Protein AF-A0A6B2LS73-F1 (afdb_monomer)

Foldseek 3Di:
DDQDDPNDPPRGDPVVVVVVCVVVCVVVVVVVCLQFQVDKAFLVRVCVVQVVFPQQDDSDPVSVVVVCVVQHDPSQWDDDPGIIGGHPVSVVSSVVSVD

Organism: NCBI:txid1963864

Radius of gyration: 19.19 Å; Cα contacts (8 Å, |Δi|>4): 109; chains: 1; bounding box: 36×27×52 Å

pLDDT: mean 89.78, std 6.16, range [66.88, 97.12]

InterPro domains:
  IPR001609 Myosin head, motor domain-like [PF00063] (2-87)
  IPR001609 Myosin head, motor domain-like [PS51456] (1-99)
  IPR027417 P-loop containing nucleoside triphosphate hydrolase [SSF52540] (1-98)

Secondary structure (DSSP, 8-state):
--S-TT--TT---HHHHHHHHHHTTHHHHHHHHHHS--EEEEHHHHHHHHTTSTT---S-HHHHHHHHHHHS-TTSEEE-SSEEEE-HHHHHHHHHHT-

Structure (mmCIF, N/CA/C/O backbone):
data_AF-A0A6B2LS73-F1
#
_entry.id   AF-A0A6B2LS73-F1
#
loop_
_atom_site.group_PDB
_atom_site.id
_atom_site.type_symbol
_atom_site.label_atom_id
_atom_site.label_alt_id
_atom_site.label_comp_id
_atom_site.label_asym_id
_atom_site.label_entity_id
_atom_site.label_seq_id
_atom_site.pdbx_PDB_ins_code
_atom_site.Cartn_x
_atom_site.Cartn_y
_atom_site.Cartn_z
_atom_site.occupancy
_atom_site.B_iso_or_equiv
_atom_site.auth_seq_id
_atom_site.auth_comp_id
_atom_site.auth_asym_id
_atom_site.auth_atom_id
_atom_site.pdbx_PDB_model_num
ATOM 1 N N . MET A 1 1 ? 8.757 0.047 -26.791 1.00 73.88 1 MET A N 1
ATOM 2 C CA . MET A 1 1 ? 10.054 -0.519 -26.363 1.00 73.88 1 MET A CA 1
ATOM 3 C C . MET A 1 1 ? 10.493 -1.538 -27.404 1.00 73.88 1 MET A C 1
ATOM 5 O O . MET A 1 1 ? 9.669 -2.366 -27.772 1.00 73.88 1 MET A O 1
ATOM 9 N N . LYS A 1 2 ? 11.708 -1.438 -27.955 1.00 84.50 2 LYS A N 1
ATOM 10 C CA . LYS A 1 2 ? 12.142 -2.265 -29.096 1.00 84.50 2 LYS A CA 1
ATOM 11 C C . LYS A 1 2 ? 12.956 -3.473 -28.593 1.00 84.50 2 LYS A C 1
ATOM 13 O O . LYS A 1 2 ? 14.030 -3.244 -28.034 1.00 84.50 2 LYS A O 1
ATOM 18 N N . PRO A 1 3 ? 12.495 -4.727 -28.785 1.00 81.88 3 PRO A N 1
ATOM 19 C CA . PRO A 1 3 ? 13.127 -5.919 -28.204 1.00 81.88 3 PRO A CA 1
ATOM 20 C C . PRO A 1 3 ? 14.455 -6.302 -28.859 1.00 81.88 3 PRO A C 1
ATOM 22 O O . PRO A 1 3 ? 15.285 -6.939 -28.221 1.00 81.88 3 PRO A O 1
ATOM 25 N N . ASN A 1 4 ? 14.698 -5.889 -30.103 1.00 85.06 4 ASN A N 1
ATOM 26 C CA . ASN A 1 4 ? 15.957 -6.115 -30.808 1.00 85.06 4 ASN A CA 1
ATOM 27 C C . ASN A 1 4 ? 16.207 -5.021 -31.862 1.00 85.06 4 ASN A C 1
ATOM 29 O O . ASN A 1 4 ? 15.312 -4.255 -32.208 1.00 85.06 4 ASN A O 1
ATOM 33 N N . GLY A 1 5 ? 17.436 -4.926 -32.377 1.00 81.75 5 GLY A N 1
ATOM 34 C CA . GLY A 1 5 ? 17.788 -3.939 -33.411 1.00 81.75 5 GLY A CA 1
ATOM 35 C C . GLY A 1 5 ? 17.249 -4.276 -34.803 1.00 81.75 5 GLY A C 1
ATOM 36 O O . GLY A 1 5 ? 16.909 -3.361 -35.551 1.00 81.75 5 GLY A O 1
ATOM 37 N N . ASN A 1 6 ? 17.101 -5.568 -35.090 1.00 82.50 6 ASN A N 1
ATOM 38 C CA . ASN A 1 6 ? 16.943 -6.121 -36.437 1.00 82.50 6 ASN A CA 1
ATOM 39 C C . ASN A 1 6 ? 15.475 -6.297 -36.858 1.00 82.50 6 ASN A C 1
ATOM 41 O O . ASN A 1 6 ? 15.210 -6.922 -37.875 1.00 82.50 6 ASN A O 1
ATOM 45 N N . ALA A 1 7 ? 14.527 -5.797 -36.055 1.00 80.06 7 ALA A N 1
ATOM 46 C CA . ALA A 1 7 ? 13.087 -6.016 -36.230 1.00 80.06 7 ALA A CA 1
ATOM 47 C C . ALA A 1 7 ? 12.700 -7.506 -36.361 1.00 80.06 7 ALA A C 1
ATOM 49 O O . ALA A 1 7 ? 11.657 -7.841 -36.914 1.00 80.06 7 ALA A O 1
ATOM 50 N N . ALA A 1 8 ? 13.530 -8.402 -35.822 1.00 82.81 8 ALA A N 1
ATOM 51 C CA . ALA A 1 8 ? 13.303 -9.833 -35.903 1.00 82.81 8 ALA A CA 1
ATOM 52 C C . ALA A 1 8 ? 12.158 -10.234 -34.956 1.00 82.81 8 ALA A C 1
ATOM 54 O O . ALA A 1 8 ? 12.170 -9.838 -33.780 1.00 82.81 8 ALA A O 1
ATOM 55 N N . PRO A 1 9 ? 11.173 -11.018 -35.418 1.00 80.94 9 PRO A N 1
ATOM 56 C CA . PRO A 1 9 ? 10.119 -11.519 -34.550 1.00 80.94 9 PRO A CA 1
ATOM 57 C C . PRO A 1 9 ? 10.713 -12.459 -33.492 1.00 80.94 9 PRO A C 1
ATOM 59 O O . PRO A 1 9 ? 11.638 -13.217 -33.768 1.00 80.94 9 PRO A O 1
ATOM 62 N N . ARG A 1 10 ? 10.167 -12.415 -32.269 1.00 80.88 10 ARG A N 1
ATOM 63 C CA . ARG A 1 10 ? 10.528 -13.290 -31.127 1.00 80.88 10 ARG A CA 1
ATOM 64 C C . ARG A 1 10 ? 11.975 -13.186 -30.620 1.00 80.88 10 ARG A C 1
ATOM 66 O O . ARG A 1 10 ? 12.340 -13.913 -29.705 1.00 80.88 10 ARG A O 1
ATOM 73 N N . LEU A 1 11 ? 12.781 -12.265 -31.148 1.00 81.81 11 LEU A N 1
ATOM 74 C CA . LEU A 1 11 ? 14.128 -12.013 -30.645 1.00 81.81 11 LEU A CA 1
ATOM 75 C C . LEU A 1 11 ? 14.096 -10.943 -29.548 1.00 81.81 11 LEU A C 1
ATOM 77 O O . LEU A 1 11 ? 13.765 -9.784 -29.810 1.00 81.81 11 LEU A O 1
ATOM 81 N N . PHE A 1 12 ? 14.473 -11.325 -28.331 1.00 85.81 12 PHE A N 1
ATOM 82 C CA . PHE A 1 12 ? 14.591 -10.430 -27.183 1.00 85.81 12 PHE A CA 1
ATOM 83 C C . PHE A 1 12 ? 16.061 -10.253 -26.799 1.00 85.81 12 PHE A C 1
ATOM 85 O O . PHE A 1 12 ? 16.747 -11.218 -26.478 1.00 85.81 12 PHE A O 1
ATOM 92 N N . VAL A 1 13 ? 16.542 -9.011 -26.817 1.00 88.31 13 VAL A N 1
ATOM 93 C CA . VAL A 1 13 ? 17.904 -8.647 -26.418 1.00 88.31 13 VAL A CA 1
ATOM 94 C C . VAL A 1 13 ? 17.829 -7.866 -25.110 1.00 88.31 13 VAL A C 1
ATOM 96 O O . VAL A 1 13 ? 17.553 -6.662 -25.101 1.00 88.31 13 VAL A O 1
ATOM 99 N N . GLY A 1 14 ? 18.074 -8.566 -24.000 1.00 86.00 14 GLY A N 1
ATOM 100 C CA . GLY A 1 14 ? 17.905 -8.033 -22.645 1.00 86.00 14 GLY A CA 1
ATOM 101 C C . GLY A 1 14 ? 18.699 -6.754 -22.382 1.00 86.00 14 GLY A C 1
ATOM 102 O O . GLY A 1 14 ? 18.146 -5.791 -21.858 1.00 86.00 14 GLY A O 1
ATOM 103 N N . GLU A 1 15 ? 19.955 -6.681 -22.824 1.00 88.44 15 GLU A N 1
ATOM 104 C CA . GLU A 1 15 ? 20.804 -5.498 -22.619 1.00 88.44 15 GLU A CA 1
ATOM 105 C C . GLU A 1 15 ? 20.234 -4.237 -23.280 1.00 88.44 15 GLU A C 1
ATOM 107 O O . GLU A 1 15 ? 20.197 -3.171 -22.663 1.00 88.44 15 GLU A O 1
ATOM 112 N N . LYS A 1 16 ? 19.703 -4.355 -24.508 1.00 85.12 16 LYS A N 1
ATOM 113 C CA . LYS A 1 16 ? 19.059 -3.230 -25.209 1.00 85.12 16 LYS A CA 1
ATOM 114 C C . LYS A 1 16 ? 17.793 -2.770 -24.502 1.00 85.12 16 LYS A C 1
ATOM 116 O O . LYS A 1 16 ? 17.508 -1.574 -24.471 1.00 85.12 16 LYS A O 1
ATOM 121 N N . ILE A 1 17 ? 17.035 -3.706 -23.943 1.00 89.56 17 ILE A N 1
ATOM 122 C CA . ILE A 1 17 ? 15.831 -3.411 -23.170 1.00 89.56 17 ILE A CA 1
ATOM 123 C C . ILE A 1 17 ? 16.200 -2.710 -21.861 1.00 89.56 17 ILE A C 1
ATOM 125 O O . ILE A 1 17 ? 15.644 -1.655 -21.573 1.00 89.56 17 ILE A O 1
ATOM 129 N N . ILE A 1 18 ? 17.197 -3.194 -21.121 1.00 87.81 18 ILE A N 1
ATOM 130 C CA . ILE A 1 18 ? 17.675 -2.540 -19.893 1.00 87.81 18 ILE A CA 1
ATOM 131 C C . ILE A 1 18 ? 18.202 -1.125 -20.185 1.00 87.81 18 ILE A C 1
ATOM 133 O O . ILE A 1 18 ? 17.897 -0.194 -19.437 1.00 87.81 18 ILE A O 1
ATOM 137 N N . ALA A 1 19 ? 18.948 -0.934 -21.278 1.00 88.06 19 ALA A N 1
ATOM 138 C CA . ALA A 1 19 ? 19.408 0.387 -21.707 1.00 88.06 19 ALA A CA 1
ATOM 139 C C . ALA A 1 19 ? 18.232 1.336 -22.005 1.00 88.06 19 ALA A C 1
ATOM 141 O O . ALA A 1 19 ? 18.239 2.479 -21.554 1.00 88.06 19 ALA A O 1
ATOM 142 N N . GLN A 1 20 ? 17.184 0.850 -22.679 1.00 87.75 20 GLN A N 1
ATOM 143 C CA . GLN A 1 20 ? 15.956 1.620 -22.917 1.00 87.75 20 GLN A CA 1
ATOM 144 C C . GLN A 1 20 ? 15.203 1.950 -21.616 1.00 87.75 20 GLN A C 1
ATOM 146 O O . GLN A 1 20 ? 14.698 3.062 -21.486 1.00 87.75 20 GLN A O 1
ATOM 151 N N . LEU A 1 21 ? 15.138 1.032 -20.639 1.00 90.06 21 LEU A N 1
ATOM 152 C CA . LEU A 1 21 ? 14.508 1.311 -19.335 1.00 90.06 21 LEU A CA 1
ATOM 153 C C . LEU A 1 21 ? 15.230 2.426 -18.580 1.00 90.06 21 LEU A C 1
ATOM 155 O O . LEU A 1 21 ? 14.567 3.254 -17.956 1.00 90.06 21 LEU A O 1
ATOM 159 N N . ARG A 1 22 ? 16.568 2.441 -18.635 1.00 88.94 22 ARG A N 1
ATOM 160 C CA . ARG A 1 22 ? 17.387 3.510 -18.049 1.00 88.94 22 ARG A CA 1
ATOM 161 C C . ARG A 1 22 ? 17.193 4.827 -18.791 1.00 88.94 22 ARG A C 1
ATOM 163 O O . ARG A 1 22 ? 16.820 5.816 -18.176 1.00 88.94 22 ARG A O 1
ATOM 170 N N . SER A 1 23 ? 17.382 4.823 -20.112 1.00 88.88 23 SER A N 1
ATOM 171 C CA . SER A 1 23 ? 17.317 6.037 -20.937 1.00 88.88 23 SER A CA 1
ATOM 172 C C . SER A 1 23 ? 15.964 6.743 -20.865 1.00 88.88 23 SER A C 1
ATOM 174 O O . SER A 1 23 ? 15.913 7.964 -20.948 1.00 88.88 23 SER A O 1
ATOM 176 N N . ASN A 1 24 ? 14.873 5.991 -20.706 1.00 89.62 24 ASN A N 1
ATOM 177 C CA . ASN A 1 24 ? 13.521 6.548 -20.664 1.00 89.62 24 ASN A CA 1
ATOM 178 C C . ASN A 1 24 ? 13.008 6.769 -19.228 1.00 89.62 24 ASN A C 1
ATOM 180 O O . ASN A 1 24 ? 11.813 6.985 -19.038 1.00 89.62 24 ASN A O 1
ATOM 184 N N . GLY A 1 25 ? 13.869 6.653 -18.207 1.00 86.50 25 GLY A N 1
ATOM 185 C CA . GLY A 1 25 ? 13.510 6.913 -16.807 1.00 86.50 25 GLY A CA 1
ATOM 186 C C . GLY A 1 25 ? 12.499 5.928 -16.205 1.00 86.50 25 GLY A C 1
ATOM 187 O O . GLY A 1 25 ? 11.898 6.204 -15.163 1.00 86.50 25 GLY A O 1
ATOM 188 N N . VAL A 1 26 ? 12.286 4.767 -16.835 1.00 90.19 26 VAL A N 1
ATOM 189 C CA . VAL A 1 26 ? 11.310 3.770 -16.370 1.00 90.19 26 VAL A CA 1
ATOM 190 C C . VAL A 1 26 ? 11.758 3.172 -15.038 1.00 90.19 26 VAL A C 1
ATOM 192 O O . VAL A 1 26 ? 10.937 3.018 -14.136 1.00 90.19 26 VAL A O 1
ATOM 195 N N . LEU A 1 27 ? 13.056 2.889 -14.871 1.00 86.69 27 LEU A N 1
ATOM 196 C CA . LEU A 1 27 ? 13.586 2.366 -13.604 1.00 86.69 27 LEU A CA 1
ATOM 197 C C . LEU A 1 27 ? 13.412 3.367 -12.457 1.00 86.69 27 LEU A C 1
ATOM 199 O O . LEU A 1 27 ? 13.009 2.982 -11.360 1.00 86.69 27 LEU A O 1
ATOM 203 N N . GLU A 1 28 ? 13.650 4.649 -12.721 1.00 86.25 28 GLU A N 1
ATOM 204 C CA . GLU A 1 28 ? 13.504 5.716 -11.730 1.00 86.25 28 GLU A CA 1
ATOM 205 C C . GLU A 1 28 ? 12.030 5.922 -11.367 1.00 86.25 28 GLU A C 1
ATOM 207 O O . GLU A 1 28 ? 11.688 6.025 -10.189 1.00 86.25 28 GLU A O 1
ATOM 212 N N . THR A 1 29 ? 11.138 5.853 -12.358 1.00 85.12 29 THR A N 1
ATOM 213 C CA . THR A 1 29 ? 9.685 5.885 -12.143 1.00 85.12 29 THR A CA 1
ATOM 214 C C . THR A 1 29 ? 9.216 4.709 -11.286 1.00 85.12 29 THR A C 1
ATOM 216 O O . THR A 1 29 ? 8.411 4.895 -10.374 1.00 85.12 29 THR A O 1
ATOM 219 N N . VAL A 1 30 ? 9.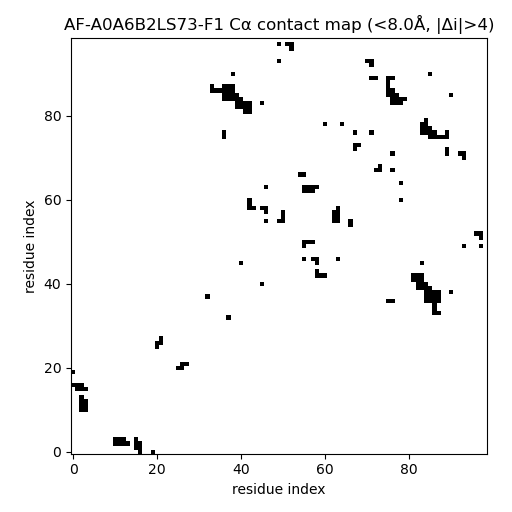730 3.498 -11.534 1.00 81.19 30 VAL A N 1
ATOM 220 C CA . VAL A 1 30 ? 9.416 2.312 -10.723 1.00 81.19 30 VAL A CA 1
ATOM 221 C C . VAL A 1 30 ? 9.909 2.490 -9.288 1.00 81.19 30 VAL A C 1
ATOM 223 O O . VAL A 1 30 ? 9.146 2.228 -8.362 1.00 81.19 30 VAL A O 1
ATOM 226 N N . LYS A 1 31 ? 11.139 2.975 -9.077 1.00 80.44 31 LYS A N 1
ATOM 227 C CA . LYS A 1 31 ? 11.671 3.252 -7.730 1.00 80.44 31 LYS A CA 1
ATOM 228 C C . LYS A 1 31 ? 10.816 4.276 -6.980 1.00 80.44 31 LYS A C 1
ATOM 230 O O . LYS A 1 31 ? 10.433 4.019 -5.843 1.00 80.44 31 LYS A O 1
ATOM 235 N N . LEU A 1 32 ? 10.458 5.389 -7.625 1.00 81.12 32 LEU A N 1
ATOM 236 C CA . LEU A 1 32 ? 9.623 6.433 -7.023 1.00 81.12 32 LEU A CA 1
ATOM 237 C C . LEU A 1 32 ? 8.231 5.900 -6.657 1.00 81.12 32 LEU A C 1
ATOM 239 O O . LEU A 1 32 ? 7.734 6.141 -5.559 1.00 81.12 32 LEU A O 1
ATOM 243 N N . ARG A 1 33 ? 7.615 5.126 -7.560 1.00 76.81 33 ARG A N 1
ATOM 244 C CA . ARG A 1 33 ? 6.321 4.472 -7.317 1.00 76.81 33 ARG A CA 1
ATOM 245 C C . ARG A 1 33 ? 6.400 3.488 -6.151 1.00 76.81 33 ARG A C 1
ATOM 247 O O . ARG A 1 33 ? 5.484 3.485 -5.341 1.00 76.81 33 ARG A O 1
ATOM 254 N N . LYS A 1 34 ? 7.476 2.695 -6.054 1.00 71.00 34 LYS A N 1
ATOM 255 C CA . LYS A 1 34 ? 7.700 1.744 -4.951 1.00 71.00 34 LYS A CA 1
ATOM 256 C C . LYS A 1 34 ? 7.919 2.436 -3.602 1.00 71.00 34 LYS A C 1
ATOM 258 O O . LYS A 1 34 ? 7.468 1.911 -2.594 1.00 71.00 34 LYS A O 1
ATOM 263 N N . ALA A 1 35 ? 8.590 3.589 -3.583 1.00 76.38 35 ALA A N 1
ATOM 264 C CA . ALA A 1 35 ? 8.817 4.366 -2.362 1.00 76.38 35 ALA A CA 1
ATOM 265 C C . ALA A 1 35 ? 7.553 5.108 -1.875 1.00 76.38 35 ALA A C 1
ATOM 267 O O . ALA A 1 35 ? 7.425 5.440 -0.694 1.00 76.38 35 ALA A O 1
ATOM 268 N N . GLY A 1 36 ? 6.613 5.390 -2.780 1.00 86.00 36 GLY A N 1
ATOM 269 C CA . GLY A 1 36 ? 5.339 6.028 -2.462 1.00 86.00 36 GLY A CA 1
ATOM 270 C C . GLY A 1 36 ? 4.226 5.047 -2.079 1.00 86.00 36 GLY A C 1
ATOM 271 O O . GLY A 1 36 ? 4.384 3.829 -2.100 1.00 86.00 36 GLY A O 1
ATOM 272 N N . PHE A 1 37 ? 3.046 5.596 -1.783 1.00 89.56 37 PHE A N 1
ATOM 273 C CA . PHE A 1 37 ? 1.813 4.824 -1.607 1.00 89.56 37 PHE A CA 1
ATOM 274 C C . PHE A 1 37 ? 1.282 4.331 -2.963 1.00 89.56 37 PHE A C 1
ATOM 276 O O . PHE A 1 37 ? 0.413 4.958 -3.591 1.00 89.56 37 PHE A O 1
ATOM 283 N N . ALA A 1 38 ? 1.874 3.238 -3.448 1.00 88.88 38 ALA A N 1
ATOM 284 C CA . ALA A 1 38 ? 1.514 2.587 -4.704 1.00 88.88 38 ALA A CA 1
ATOM 285 C C . ALA A 1 38 ? 0.103 1.984 -4.662 1.00 88.88 38 ALA A C 1
ATOM 287 O O . ALA A 1 38 ? -0.604 2.017 -5.670 1.00 88.88 38 ALA A O 1
ATOM 288 N N . ASN A 1 39 ? -0.320 1.493 -3.495 1.00 92.88 39 ASN A N 1
ATOM 289 C CA . ASN A 1 39 ? -1.622 0.872 -3.290 1.00 92.88 39 ASN A CA 1
ATOM 290 C C . ASN A 1 39 ? -2.590 1.901 -2.697 1.00 92.88 39 ASN A C 1
ATOM 292 O O . ASN A 1 39 ? -2.301 2.521 -1.675 1.00 92.88 39 ASN A O 1
ATOM 296 N N . ARG A 1 40 ? -3.729 2.112 -3.363 1.00 94.88 40 ARG A N 1
ATOM 297 C CA . ARG A 1 40 ? -4.752 3.095 -2.973 1.00 94.88 40 ARG A CA 1
ATOM 298 C C . ARG A 1 40 ? -6.118 2.444 -3.102 1.00 94.88 40 ARG A C 1
ATOM 300 O O . ARG A 1 40 ? -6.638 2.324 -4.210 1.00 94.88 40 ARG A O 1
ATOM 307 N N . ILE A 1 41 ? -6.668 2.005 -1.983 1.00 96.25 41 ILE A N 1
ATOM 308 C CA . ILE A 1 41 ? -7.843 1.133 -1.932 1.00 96.25 41 ILE A CA 1
ATOM 309 C C . ILE A 1 41 ? -8.952 1.891 -1.206 1.00 96.25 41 ILE A C 1
ATOM 311 O O . ILE A 1 41 ? -8.677 2.568 -0.219 1.00 96.25 41 ILE A O 1
ATOM 315 N N . THR A 1 42 ? -10.186 1.850 -1.705 1.00 96.56 42 THR A N 1
ATOM 316 C CA . THR A 1 42 ? -11.317 2.440 -0.974 1.00 96.56 42 THR A CA 1
ATOM 317 C C . THR A 1 42 ? -11.587 1.654 0.303 1.00 96.56 42 THR A C 1
ATOM 319 O O . THR A 1 42 ? -11.235 0.479 0.392 1.00 96.56 42 THR A O 1
ATOM 322 N N . MET A 1 43 ? -12.164 2.306 1.311 1.00 95.00 43 MET A N 1
ATOM 323 C CA . MET A 1 43 ? -12.354 1.689 2.627 1.00 95.00 43 MET A CA 1
ATOM 324 C C . MET A 1 43 ? -13.194 0.403 2.560 1.00 95.00 43 MET A C 1
ATOM 326 O O . MET A 1 43 ? -12.856 -0.594 3.191 1.00 95.00 43 MET A O 1
ATOM 330 N N . ASP A 1 44 ? -14.232 0.398 1.724 1.00 94.38 44 ASP A N 1
ATOM 331 C CA . ASP A 1 44 ? -15.108 -0.748 1.471 1.00 94.38 44 ASP A CA 1
ATOM 332 C C . ASP A 1 44 ? -14.361 -1.925 0.824 1.00 94.38 44 ASP A C 1
ATOM 334 O O . ASP A 1 44 ? -14.469 -3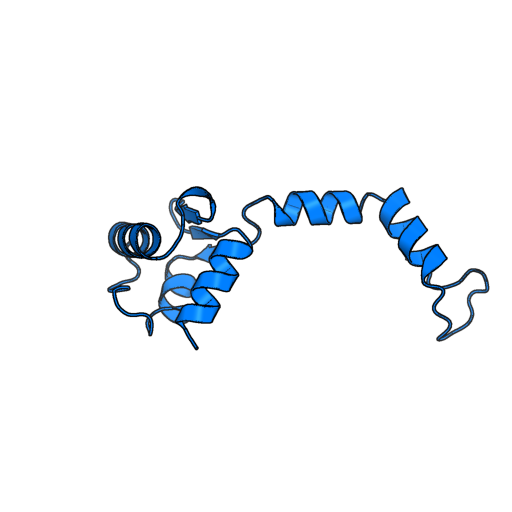.062 1.284 1.00 94.38 44 ASP A O 1
ATOM 338 N N . V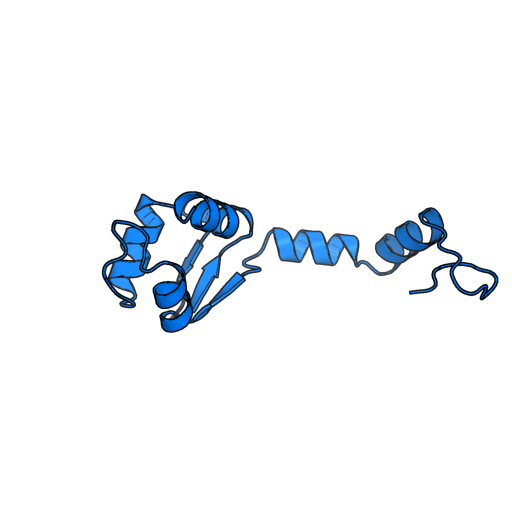AL A 1 45 ? -13.540 -1.658 -0.199 1.00 96.50 45 VAL A N 1
ATOM 339 C CA . VAL A 1 45 ? -12.730 -2.688 -0.865 1.00 96.50 45 VAL A CA 1
ATOM 340 C C . VAL A 1 45 ? -11.630 -3.195 0.064 1.00 96.50 45 VAL A C 1
ATOM 342 O O . VAL A 1 45 ? -11.321 -4.386 0.049 1.00 96.50 45 VAL A O 1
ATOM 345 N N . PHE A 1 46 ? -11.036 -2.311 0.869 1.00 96.44 46 PHE A N 1
ATOM 346 C CA . PHE A 1 46 ? -10.026 -2.680 1.854 1.00 96.44 46 PHE A CA 1
ATOM 347 C C . PHE A 1 46 ? -10.618 -3.629 2.896 1.00 96.44 46 PHE A C 1
ATOM 349 O O . PHE A 1 46 ? -10.089 -4.723 3.081 1.00 96.44 46 PHE A O 1
ATOM 356 N N . TYR A 1 47 ? -11.746 -3.250 3.502 1.00 95.44 47 TYR A N 1
ATOM 357 C CA . TYR A 1 47 ? -12.425 -4.076 4.492 1.00 95.44 47 TYR A CA 1
ATOM 358 C C . TYR A 1 47 ? -12.812 -5.429 3.905 1.00 95.44 47 TYR A C 1
ATOM 360 O O . TYR A 1 47 ? -12.360 -6.448 4.400 1.00 95.44 47 TYR A O 1
ATOM 368 N N . LYS A 1 48 ? -13.510 -5.463 2.766 1.00 95.06 48 LYS A N 1
ATOM 369 C CA . LYS A 1 48 ? -13.916 -6.724 2.125 1.00 95.06 48 LYS A CA 1
ATOM 370 C C . LYS A 1 48 ? -12.742 -7.657 1.795 1.00 95.06 48 LYS A C 1
ATOM 372 O O . LYS A 1 48 ? -12.893 -8.871 1.735 1.00 95.06 48 LYS A O 1
ATOM 377 N N . ARG A 1 49 ? -11.553 -7.110 1.529 1.00 95.12 49 ARG A N 1
ATOM 378 C CA . ARG A 1 49 ? -10.361 -7.919 1.240 1.00 95.12 49 ARG A CA 1
ATOM 379 C C . ARG A 1 49 ? -9.740 -8.517 2.503 1.00 95.12 49 ARG A C 1
ATOM 381 O O . ARG A 1 49 ? -9.198 -9.620 2.436 1.00 95.12 49 ARG A O 1
ATOM 388 N N . PHE A 1 50 ? -9.797 -7.787 3.613 1.00 94.88 50 PHE A N 1
ATOM 389 C CA . PHE A 1 50 ? -9.085 -8.096 4.850 1.00 94.88 50 PHE A CA 1
ATOM 390 C C . PHE A 1 50 ? -10.012 -8.385 6.041 1.00 94.88 50 PHE A C 1
ATOM 392 O O . PHE A 1 50 ? -9.515 -8.545 7.145 1.00 94.88 50 PHE A O 1
ATOM 399 N N . GLU A 1 51 ? -11.328 -8.512 5.839 1.00 92.75 51 GLU A N 1
ATOM 400 C CA . GLU A 1 51 ? -12.331 -8.774 6.893 1.00 92.75 51 GLU A CA 1
ATOM 401 C C . GLU A 1 51 ? -12.104 -10.096 7.636 1.00 92.75 51 GLU A C 1
ATOM 403 O O . GLU A 1 51 ? -12.570 -10.273 8.754 1.00 92.75 51 GLU A O 1
ATOM 408 N N . ILE A 1 52 ? -11.352 -11.020 7.033 1.00 91.94 52 ILE A N 1
ATOM 409 C CA . ILE A 1 52 ? -10.938 -12.273 7.673 1.00 91.94 52 ILE A CA 1
ATOM 410 C C . ILE A 1 52 ? -9.821 -12.071 8.710 1.00 91.94 52 ILE A C 1
ATOM 412 O O . ILE A 1 52 ? -9.552 -12.971 9.504 1.00 91.94 52 ILE A O 1
ATOM 416 N N . LEU A 1 53 ? -9.141 -10.920 8.693 1.00 90.56 53 LEU A N 1
ATOM 417 C CA . LEU A 1 53 ? -8.052 -10.641 9.616 1.00 90.56 53 LEU A CA 1
ATOM 418 C C . LEU A 1 53 ? -8.603 -10.357 11.017 1.00 90.56 53 LEU A C 1
ATOM 420 O O . LEU A 1 53 ? -9.531 -9.556 11.167 1.00 90.56 53 LEU A O 1
ATOM 424 N N . PRO A 1 54 ? -8.010 -10.958 12.063 1.00 83.19 54 PRO A N 1
ATOM 425 C CA . PRO A 1 54 ? -8.396 -10.653 13.430 1.00 83.19 54 PRO A CA 1
ATOM 426 C C . PRO A 1 54 ? -8.169 -9.162 13.711 1.00 83.19 54 PRO A C 1
ATOM 428 O O . PRO A 1 54 ? -7.228 -8.558 13.198 1.00 83.19 54 PRO A O 1
ATOM 431 N N . ASN A 1 55 ? -9.031 -8.576 14.543 1.00 86.19 55 ASN A N 1
ATOM 432 C CA . ASN A 1 55 ? -9.024 -7.161 14.945 1.00 86.19 55 ASN A CA 1
ATOM 433 C C . ASN A 1 55 ? -9.493 -6.146 13.882 1.00 86.19 55 ASN A C 1
ATOM 435 O O . ASN A 1 55 ? -9.645 -4.970 14.215 1.00 86.19 55 ASN A O 1
ATOM 439 N N . LEU A 1 56 ? -9.786 -6.559 12.641 1.00 90.94 56 LEU A N 1
ATOM 440 C CA . LEU A 1 56 ? -10.456 -5.685 11.673 1.00 90.94 56 LEU A CA 1
ATOM 441 C C . LEU A 1 56 ? -11.983 -5.793 11.816 1.00 90.94 56 LEU A C 1
ATOM 443 O O . LEU A 1 56 ? -12.635 -6.607 11.174 1.00 90.94 56 LEU A O 1
ATOM 447 N N . GLU A 1 57 ? -12.558 -4.952 12.676 1.00 88.31 57 GLU A N 1
ATOM 448 C CA . GLU A 1 57 ? -13.974 -5.055 13.065 1.00 88.31 57 GLU A CA 1
ATOM 449 C C . GLU A 1 57 ? -14.955 -4.547 11.992 1.00 88.31 57 GLU A C 1
ATOM 451 O O . GLU A 1 57 ? -15.975 -5.184 11.730 1.00 88.31 57 GLU A O 1
ATOM 456 N N . SER A 1 58 ? -14.671 -3.404 11.361 1.00 91.56 58 SER A N 1
ATOM 457 C CA . SER A 1 58 ? -15.569 -2.767 10.388 1.00 91.56 58 SER A CA 1
ATOM 458 C C . SER A 1 58 ? -14.802 -1.935 9.354 1.00 91.56 58 SER A C 1
ATOM 460 O O . SER A 1 58 ? -13.603 -1.681 9.491 1.00 91.56 58 SER A O 1
ATOM 462 N N . ALA A 1 59 ? -15.508 -1.471 8.317 1.00 92.25 59 ALA A N 1
ATOM 463 C CA . ALA A 1 59 ? -14.986 -0.524 7.330 1.00 92.25 59 ALA A CA 1
ATOM 464 C C . ALA A 1 59 ? -14.925 0.929 7.851 1.00 92.25 59 ALA A C 1
ATOM 466 O O . ALA A 1 59 ? -14.698 1.852 7.072 1.00 92.25 59 ALA A O 1
ATOM 467 N N . GLU A 1 60 ? -15.166 1.172 9.142 1.00 93.88 60 GLU A N 1
ATOM 468 C CA . GLU A 1 60 ? -15.094 2.514 9.716 1.00 93.88 60 GLU A CA 1
ATOM 469 C C . GLU A 1 60 ? -13.641 2.988 9.811 1.00 93.88 60 GLU A C 1
ATOM 471 O O . GLU A 1 60 ? -12.749 2.259 10.243 1.00 93.88 60 GLU A O 1
ATOM 476 N N . THR A 1 61 ? -13.401 4.250 9.451 1.00 93.44 61 THR A N 1
ATOM 477 C CA . THR A 1 61 ? -12.062 4.857 9.396 1.00 93.44 61 THR A CA 1
ATOM 478 C C . THR A 1 61 ? -11.267 4.684 10.690 1.00 93.44 61 THR A C 1
ATOM 480 O O . THR A 1 61 ? -10.069 4.416 10.640 1.00 93.44 61 THR A O 1
ATOM 483 N N . GLU A 1 62 ? -11.914 4.836 11.846 1.00 93.81 62 GLU A N 1
ATOM 484 C CA . GLU A 1 62 ? -11.268 4.701 13.156 1.00 93.81 62 GLU A CA 1
ATOM 485 C C . GLU A 1 62 ? -10.866 3.250 13.454 1.00 93.81 62 GLU A C 1
ATOM 487 O O . GLU A 1 62 ? -9.757 3.002 13.925 1.00 93.81 62 GLU A O 1
ATOM 492 N N . LYS A 1 63 ? -11.722 2.285 13.100 1.00 94.38 63 LYS A N 1
ATOM 493 C CA . LYS A 1 63 ? -11.453 0.851 13.270 1.00 94.38 63 LYS A CA 1
ATOM 494 C C . LYS A 1 63 ? -10.328 0.380 12.357 1.00 94.38 63 LYS A C 1
ATOM 496 O O . LYS A 1 63 ? -9.387 -0.256 12.823 1.00 94.38 63 LYS A O 1
ATOM 501 N N . VAL A 1 64 ? -10.369 0.776 11.084 1.00 95.00 64 VAL A N 1
ATOM 502 C CA . VAL A 1 64 ? -9.296 0.500 10.118 1.00 95.00 64 VAL A CA 1
ATOM 503 C C . VAL A 1 64 ? -7.979 1.140 10.563 1.00 95.00 64 VAL A C 1
ATOM 505 O O . VAL A 1 64 ? -6.931 0.506 10.462 1.00 95.00 64 VAL A O 1
ATOM 508 N N . ARG A 1 65 ? -8.013 2.374 11.088 1.00 95.50 65 ARG A N 1
ATOM 509 C CA . ARG A 1 65 ? -6.821 3.044 11.629 1.00 95.50 65 ARG A CA 1
ATOM 510 C C . ARG A 1 65 ? -6.202 2.243 12.763 1.00 95.50 65 ARG A C 1
ATOM 512 O O . ARG A 1 65 ? -5.019 1.933 12.684 1.00 95.50 65 ARG A O 1
ATOM 519 N N . LYS A 1 66 ? -6.998 1.894 13.772 1.00 95.25 66 LYS A N 1
ATOM 520 C CA . LYS A 1 66 ? -6.525 1.144 14.936 1.00 95.25 66 LYS A CA 1
ATOM 521 C C . LYS A 1 66 ? -5.923 -0.203 14.526 1.00 95.25 66 LYS A C 1
ATOM 523 O O . LYS A 1 66 ? -4.820 -0.540 14.941 1.00 95.25 66 LYS A O 1
ATOM 528 N N . PHE A 1 67 ? -6.600 -0.925 13.634 1.00 95.38 67 PHE A N 1
ATOM 529 C CA . PHE A 1 67 ? -6.088 -2.174 13.072 1.00 95.38 67 PHE A CA 1
ATOM 530 C C . PHE A 1 67 ? -4.715 -1.994 12.395 1.00 95.38 67 PHE A C 1
ATOM 532 O O . PHE A 1 67 ? -3.801 -2.792 12.616 1.00 95.38 67 PHE A O 1
ATOM 539 N N . LEU A 1 68 ? -4.546 -0.940 11.586 1.00 95.44 68 LEU A N 1
ATOM 540 C CA . LEU A 1 68 ? -3.278 -0.654 10.908 1.00 95.44 68 LEU A CA 1
ATOM 541 C C . LEU A 1 68 ? -2.173 -0.217 11.876 1.00 95.44 68 LEU A C 1
ATOM 543 O O . LEU A 1 68 ? -1.025 -0.588 11.653 1.00 95.44 68 LEU A O 1
ATOM 547 N N . GLU A 1 69 ? -2.493 0.529 12.936 1.00 95.38 69 GLU A N 1
ATOM 548 C CA . GLU A 1 69 ? -1.543 0.913 13.993 1.00 95.38 69 GLU A CA 1
ATOM 549 C C . GLU A 1 69 ? -0.970 -0.305 14.726 1.00 95.38 69 GLU A C 1
ATOM 551 O O . GLU A 1 69 ? 0.218 -0.328 15.046 1.00 95.38 69 GLU A O 1
ATOM 556 N N . GLU A 1 70 ? -1.798 -1.325 14.954 1.00 93.44 70 GLU A N 1
ATOM 557 C CA . GLU A 1 70 ? -1.403 -2.562 15.635 1.00 93.44 70 GLU A CA 1
ATOM 558 C C . GLU A 1 70 ? -0.678 -3.544 14.700 1.00 93.44 70 GLU A C 1
ATOM 560 O O . GLU A 1 70 ? 0.210 -4.277 15.135 1.00 93.44 70 GLU A O 1
ATOM 565 N N . SER A 1 71 ? -1.038 -3.556 13.412 1.00 91.88 71 SER A N 1
ATOM 566 C CA . SER A 1 71 ? -0.584 -4.586 12.468 1.00 91.88 71 SER A CA 1
ATOM 567 C C . SER A 1 71 ? 0.599 -4.163 11.595 1.00 91.88 71 SER A C 1
ATOM 569 O O . SER A 1 71 ? 1.360 -5.021 11.147 1.00 91.88 71 SER A O 1
ATOM 571 N N . ILE A 1 72 ? 0.749 -2.866 11.293 1.00 94.69 72 ILE A N 1
ATOM 572 C CA . ILE A 1 72 ? 1.661 -2.373 10.250 1.00 94.69 72 ILE A CA 1
ATOM 573 C C . ILE A 1 72 ? 2.432 -1.128 10.733 1.00 94.69 72 ILE A C 1
ATOM 575 O O . ILE A 1 72 ? 1.837 -0.198 11.279 1.00 94.69 72 ILE A O 1
ATOM 579 N N . PRO A 1 73 ? 3.752 -1.020 10.468 1.00 94.12 73 PRO A N 1
ATOM 580 C CA . PRO A 1 73 ? 4.526 0.164 10.835 1.00 94.12 73 PRO A CA 1
ATOM 581 C C . PRO A 1 73 ? 3.917 1.469 10.279 1.00 94.12 73 PRO A C 1
ATOM 583 O O . PRO A 1 73 ? 3.601 1.510 9.086 1.00 94.12 73 PRO A O 1
ATOM 586 N N . PRO A 1 74 ? 3.859 2.571 11.059 1.00 93.00 74 PRO A N 1
ATOM 587 C CA . PRO A 1 74 ? 3.209 3.831 10.659 1.00 93.00 74 PRO A CA 1
ATOM 588 C C . PRO A 1 74 ? 3.724 4.441 9.354 1.00 93.00 74 PRO A C 1
ATOM 590 O O . PRO A 1 74 ? 3.025 5.185 8.677 1.00 93.00 74 PRO A O 1
ATOM 593 N N . LYS A 1 75 ? 4.970 4.135 8.976 1.00 93.50 75 LYS A N 1
ATOM 594 C CA . LYS A 1 75 ? 5.538 4.597 7.709 1.00 93.50 75 LYS A CA 1
ATOM 595 C C . LYS A 1 75 ? 4.874 3.935 6.496 1.00 93.50 75 LYS A C 1
ATOM 597 O O . LYS A 1 75 ? 4.855 4.551 5.439 1.00 93.50 75 LYS A O 1
ATOM 602 N N . GLU A 1 76 ? 4.367 2.711 6.605 1.00 95.19 76 GLU A N 1
ATOM 603 C CA . GLU A 1 76 ? 3.922 1.913 5.455 1.00 95.19 76 GLU A CA 1
ATOM 604 C C . GLU A 1 76 ? 2.459 2.148 5.067 1.00 95.19 76 GLU A C 1
ATOM 606 O O . GLU A 1 76 ? 2.023 1.668 4.017 1.00 95.19 76 GLU A O 1
ATOM 611 N N . TRP A 1 77 ? 1.711 2.917 5.859 1.00 95.81 77 TRP A N 1
ATOM 612 C CA . TRP A 1 77 ? 0.306 3.194 5.602 1.00 95.81 77 TRP A CA 1
ATOM 613 C C . TRP A 1 77 ? -0.060 4.660 5.852 1.00 95.81 77 TRP A C 1
ATOM 615 O O . TRP A 1 77 ? 0.627 5.396 6.554 1.00 95.81 77 TRP A O 1
ATOM 625 N N . ALA A 1 78 ? -1.150 5.096 5.235 1.00 95.94 78 ALA A N 1
ATOM 626 C CA . ALA A 1 78 ? -1.835 6.339 5.551 1.00 95.94 78 ALA A CA 1
ATOM 627 C C . ALA A 1 78 ? -3.330 6.170 5.263 1.00 95.94 78 ALA A C 1
ATOM 629 O O . ALA A 1 78 ? -3.727 5.390 4.397 1.00 95.94 78 ALA A O 1
ATOM 630 N N . ILE A 1 79 ? -4.172 6.923 5.962 1.00 95.88 79 ILE A N 1
ATOM 631 C CA . ILE A 1 79 ? -5.619 6.934 5.734 1.00 95.88 79 ILE A CA 1
ATOM 632 C C . ILE A 1 79 ? -6.023 8.328 5.267 1.00 95.88 79 ILE A C 1
ATOM 634 O O . ILE A 1 79 ? -5.752 9.320 5.941 1.00 95.88 79 ILE A O 1
ATOM 638 N N . GLY A 1 80 ? -6.664 8.398 4.101 1.00 94.00 80 GLY A N 1
ATOM 639 C CA . GLY A 1 80 ? -7.351 9.597 3.630 1.00 94.00 80 GLY A CA 1
ATOM 640 C C . GLY A 1 80 ? -8.840 9.567 3.979 1.00 94.00 80 GLY A C 1
ATOM 641 O O . GLY A 1 80 ? -9.311 8.671 4.670 1.00 94.00 80 GLY A O 1
ATOM 642 N N . PHE A 1 81 ? -9.607 10.511 3.431 1.00 91.44 81 PHE A N 1
ATOM 643 C CA . PHE A 1 81 ? -11.054 10.598 3.684 1.00 91.44 81 PHE A CA 1
ATOM 644 C C . PHE A 1 81 ? -11.839 9.353 3.250 1.00 91.44 81 PHE A C 1
ATOM 646 O O . PHE A 1 81 ? -12.780 8.958 3.923 1.00 91.44 81 PHE A O 1
ATOM 653 N N . THR A 1 82 ? -11.466 8.743 2.122 1.00 92.75 82 THR A N 1
ATOM 654 C CA . THR A 1 82 ? -12.221 7.628 1.518 1.00 92.75 82 THR A CA 1
ATOM 655 C C . THR A 1 82 ? -11.364 6.410 1.191 1.00 92.75 82 THR A C 1
ATOM 657 O O . THR A 1 82 ? -11.876 5.405 0.694 1.00 92.75 82 THR A O 1
ATOM 660 N N . LYS A 1 83 ? -10.045 6.497 1.404 1.00 96.94 83 LYS A N 1
ATOM 661 C CA . LYS A 1 83 ? -9.083 5.500 0.926 1.00 96.94 83 LYS A CA 1
ATOM 662 C C . LYS A 1 83 ? -8.010 5.190 1.955 1.00 96.94 83 LYS A C 1
ATOM 664 O O . LYS A 1 83 ? -7.495 6.094 2.611 1.00 96.94 83 LYS A O 1
ATOM 669 N N . VAL A 1 84 ? -7.619 3.923 1.980 1.00 97.12 84 VAL A N 1
ATOM 670 C CA . VAL A 1 84 ? -6.404 3.423 2.615 1.00 97.12 84 VAL A CA 1
ATOM 671 C C . VAL A 1 84 ? -5.275 3.461 1.589 1.00 97.12 84 VAL A C 1
ATOM 673 O O . VAL A 1 84 ? -5.417 3.011 0.447 1.00 97.12 84 VAL A O 1
ATOM 676 N N . PHE A 1 85 ? -4.149 4.027 1.995 1.00 96.62 85 PHE A N 1
ATOM 677 C CA . PHE A 1 85 ? -2.931 4.140 1.213 1.00 96.62 85 PHE A CA 1
ATOM 678 C C . PHE A 1 85 ? -1.885 3.222 1.827 1.00 96.62 85 PHE A C 1
ATOM 680 O O . PHE A 1 85 ? -1.580 3.349 3.006 1.00 96.62 85 PHE A O 1
ATOM 687 N N . LEU A 1 86 ? -1.325 2.316 1.030 1.00 95.56 86 LEU A N 1
ATOM 688 C CA . LEU A 1 86 ? -0.295 1.379 1.468 1.00 95.56 86 LEU A CA 1
ATOM 689 C C . LEU A 1 86 ? 0.915 1.466 0.543 1.00 95.56 86 LEU A C 1
ATOM 691 O O . LEU A 1 86 ? 0.798 1.530 -0.688 1.00 95.56 86 LEU A O 1
ATOM 695 N N . ARG A 1 87 ? 2.099 1.462 1.146 1.00 94.56 87 ARG A N 1
ATOM 696 C CA . ARG A 1 87 ? 3.333 1.120 0.442 1.00 94.56 87 ARG A CA 1
ATOM 697 C C . ARG A 1 87 ? 3.351 -0.380 0.142 1.00 94.56 87 ARG A C 1
ATOM 699 O O . ARG A 1 87 ? 2.472 -1.125 0.577 1.00 94.56 87 ARG A O 1
ATOM 706 N N . ASN A 1 88 ? 4.324 -0.823 -0.648 1.00 92.50 88 ASN A N 1
ATOM 707 C CA . ASN A 1 88 ? 4.411 -2.236 -1.017 1.00 92.50 88 ASN A CA 1
ATOM 708 C C . ASN A 1 88 ? 4.666 -3.131 0.195 1.00 92.50 88 ASN A C 1
ATOM 710 O O . ASN A 1 88 ? 3.941 -4.105 0.358 1.00 92.50 88 ASN A O 1
ATOM 714 N N . ASP A 1 89 ? 5.593 -2.756 1.079 1.00 92.69 89 ASP A N 1
ATOM 715 C CA . ASP A 1 89 ? 5.932 -3.578 2.244 1.00 92.69 89 ASP A CA 1
ATOM 716 C C . ASP A 1 89 ? 4.729 -3.725 3.193 1.00 92.69 89 ASP A C 1
ATOM 718 O O . ASP A 1 89 ? 4.459 -4.818 3.686 1.00 92.69 89 ASP A O 1
ATOM 722 N N . GLY A 1 90 ? 3.948 -2.654 3.391 1.00 94.12 90 GLY A N 1
ATOM 723 C CA . GLY A 1 90 ? 2.700 -2.705 4.162 1.00 94.12 90 GLY A CA 1
ATOM 724 C C . GLY A 1 90 ? 1.629 -3.600 3.528 1.00 94.12 90 GLY A C 1
ATOM 725 O O . GLY A 1 90 ? 0.972 -4.369 4.225 1.00 94.12 90 GLY A O 1
ATOM 726 N N . MET A 1 91 ? 1.475 -3.543 2.201 1.00 94.31 91 MET A N 1
ATOM 727 C CA . MET A 1 91 ? 0.547 -4.418 1.476 1.00 94.31 91 MET A CA 1
ATOM 728 C C . MET A 1 91 ? 0.972 -5.891 1.557 1.00 94.31 91 MET A C 1
ATOM 730 O O . MET A 1 91 ? 0.140 -6.757 1.810 1.00 94.31 91 MET A O 1
ATOM 734 N N . GLU A 1 92 ? 2.261 -6.182 1.370 1.00 93.62 92 GLU A N 1
ATOM 735 C CA . GLU A 1 92 ? 2.803 -7.539 1.489 1.00 93.62 92 GLU A CA 1
ATOM 736 C C . GLU A 1 92 ? 2.651 -8.093 2.907 1.00 93.62 92 GLU A C 1
ATOM 738 O O . GLU A 1 92 ? 2.334 -9.270 3.065 1.00 93.62 92 GLU A O 1
ATOM 743 N N . ALA A 1 93 ? 2.841 -7.265 3.937 1.00 93.62 93 ALA A N 1
ATOM 744 C CA . ALA A 1 93 ? 2.620 -7.669 5.319 1.00 93.62 93 ALA A CA 1
ATOM 745 C C . ALA A 1 93 ? 1.154 -8.065 5.568 1.00 93.62 93 ALA A C 1
ATOM 747 O O . ALA A 1 93 ? 0.913 -9.141 6.107 1.00 93.62 93 ALA A O 1
ATOM 748 N N . LEU A 1 94 ? 0.179 -7.275 5.102 1.00 93.75 94 LEU A N 1
ATOM 749 C CA . LEU A 1 94 ? -1.242 -7.627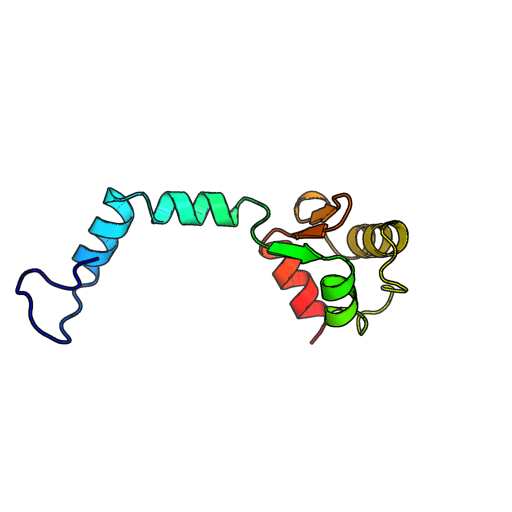 5.226 1.00 93.75 94 LEU A CA 1
ATOM 750 C C . LEU A 1 94 ? -1.607 -8.914 4.472 1.00 93.75 94 LEU A C 1
ATOM 752 O O . LEU A 1 94 ? -2.346 -9.741 5.000 1.00 93.75 94 LEU A O 1
ATOM 756 N N . GLU A 1 95 ? -1.076 -9.118 3.263 1.00 93.31 95 GLU A N 1
ATOM 757 C CA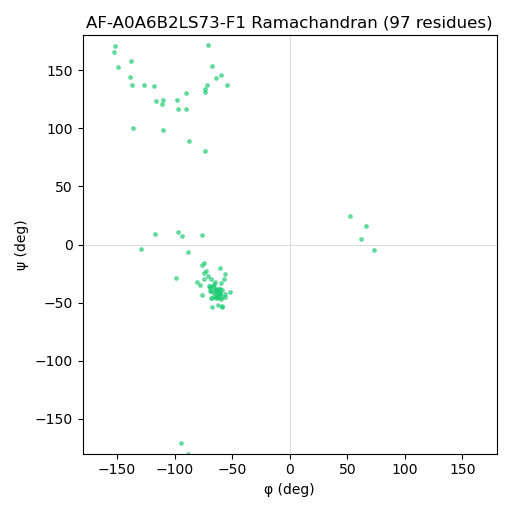 . GLU A 1 95 ? -1.301 -10.367 2.520 1.00 93.31 95 GLU A CA 1
ATOM 758 C C . GLU A 1 95 ? -0.687 -11.583 3.222 1.00 93.31 95 GLU A C 1
ATOM 760 O O . GLU A 1 95 ? -1.264 -12.660 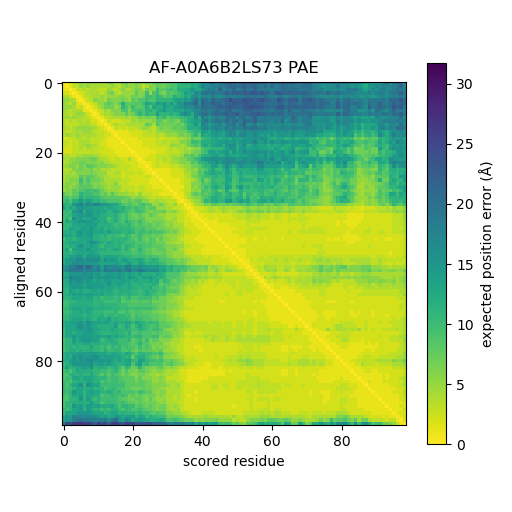3.160 1.00 93.31 95 GLU A O 1
ATOM 765 N N . ARG A 1 96 ? 0.440 -11.428 3.930 1.00 91.94 96 ARG A N 1
ATOM 766 C CA . ARG A 1 96 ? 1.030 -12.524 4.718 1.00 91.94 96 ARG A CA 1
ATOM 767 C C . ARG A 1 96 ? 0.200 -12.891 5.943 1.00 91.94 96 ARG A C 1
ATOM 769 O O . ARG A 1 96 ? 0.161 -14.063 6.278 1.00 91.94 96 ARG A O 1
ATOM 776 N N . ILE A 1 97 ? -0.442 -11.922 6.601 1.00 88.94 97 ILE A N 1
ATOM 777 C CA . ILE A 1 97 ? -1.317 -12.191 7.760 1.00 88.94 97 ILE A CA 1
ATOM 778 C C . ILE A 1 97 ? -2.612 -12.890 7.303 1.00 88.94 97 ILE A C 1
ATOM 780 O O . ILE A 1 97 ? -3.225 -13.630 8.063 1.00 88.94 97 ILE A O 1
ATOM 784 N N . ARG A 1 98 ? -3.032 -12.655 6.054 1.00 84.88 98 ARG A N 1
ATOM 785 C CA . ARG A 1 98 ? -4.264 -13.204 5.473 1.00 84.88 98 ARG A CA 1
ATOM 786 C C . ARG A 1 98 ? -4.166 -14.684 5.070 1.00 84.88 98 ARG A C 1
ATOM 788 O O . ARG A 1 98 ? -5.215 -15.285 4.842 1.00 84.88 98 ARG A O 1
ATOM 795 N N . ILE A 1 99 ? -2.957 -15.234 4.928 1.00 66.88 99 ILE A N 1
ATOM 796 C CA . ILE A 1 99 ? -2.690 -16.607 4.452 1.00 66.88 99 ILE A CA 1
ATOM 797 C C . ILE A 1 99 ? -2.495 -17.564 5.627 1.00 66.88 99 ILE A C 1
ATOM 799 O O . ILE A 1 99 ? -1.760 -17.197 6.567 1.00 66.88 99 ILE A O 1
#

Sequence (99 aa):
MKPNGNAAPRLFVGEKIIAQLRSNGVLETVKLRKAGFANRITMDVFYKRFEILPNLESAETEKVRKFLEESIPPKEWAIGFTKVFLRNDGMEALERIRI

Mean predicted aligned error: 7.27 Å

Nearest PDB structures (foldseek):
  1dfk-assembly1_A  TM=8.234E-01  e=3.108E-04  Argopecten irradians
  7b19-assembly1_A  TM=6.807E-01  e=9.259E-05  Dictyostelium discoideum
  9f6c-assembly2_B  TM=6.907E-01  e=2.220E-04  Bos taurus
  6i7e-assembly1_A  TM=6.253E-01  e=2.375E-04  Plasmodium falciparum 3D7
  4e7z-assembly2_B  TM=5.454E-01  e=2.187E-03  Sus scrofa

Solvent-accessible surface area (backbone atoms only — not comparable to full-atom values): 5732 Å² total; per-residue (Å²): 136,68,46,45,94,80,77,53,82,95,46,76,39,65,69,60,41,54,51,49,33,57,76,68,44,48,58,58,51,50,52,53,44,57,76,33,65,66,41,76,36,42,35,65,61,45,31,73,73,44,53,86,36,86,76,43,81,50,61,47,69,69,43,47,46,53,37,42,67,77,73,38,64,73,86,30,48,50,76,59,98,62,32,41,30,22,19,57,70,38,48,54,50,53,55,57,70,70,103

=== Feature glossary ===
The record interleaves many kinds of information about one protein. Here is each kind framed as the question it answers.

Q: What are the backbone torsion angles?
A: φ (phi) and ψ (psi) are the two rotatable backbone dihedrals per residue: φ is the C(i-1)–N–Cα–C torsion, ψ is the N–Cα–C–N(i+1) torsion, both in degrees on (−180°, 180°]. α-helical residues cluster near (−60°, −45°); β-strand residues near (−120°, +130°). A Ramachandran plot is simply a scatter of (φ, ψ) for every residue.

Q: What is the amino-acid chain?
A: This is the polypeptide sequence — one letter per residue, N-terminus first. Length ranges from a few dozen residues for small domains to over a thousand for large multi-domain proteins.

Q: How mobile is each atom in the crystal?
A: For experimental (PDB) structures, the B-factor (temperature factor) quantifies the positional spread of each atom in the crystal — a combination of thermal vibration and static disorder — in units of Å². High B-factors mark flexible loops or poorly resolved regions; low B-factors mark the rigid, well-ordered core.

Q: Are the domains correctly placed relative to each other?
A: Predicted Aligned Error (PAE) is an AlphaFold confidence matrix: entry (i, j) is the expected error in the position of residue j, in ångströms, when the prediction is superimposed on the true structure at residue i. Low PAE within a block of residues means that block is internally rigid and well-predicted; high PAE between two blocks means their relative placement is uncertain even if each block individually is confident.

Q: How confident is the AlphaFold model at each residue?
A: pLDDT is the predicted lDDT-Cα score: AlphaFold's confidence that the local environment of each residue (all inter-atomic distances within 15 Å) is correctly placed. It is a per-residue number between 0 and 100, with higher meaning more reliable.

Q: What family and function is it annotated with?
A: Functional annotations link the protein to curated databases. InterPro entries identify conserved domains and families by matching the sequence against member-database signatures (Pfam, PROSITE, CDD, …). Gene Ontology (GO) terms describe molecular function, biological process, and cellular component in a controlled vocabulary. CATH places the structure in a hierarchical fold classification (Class/Architecture/Topology/Homologous-superfamily). The organism is the source species.

Q: How big and how compact is the whole molecule?
A: Three whole-structure scalars: the radius of gyration (RMS distance of Cα from centroid, in Å), the count of Cα–Cα contacts (pairs closer than 8 Å and separated by more than four residues in sequence — i.e. tertiary, not local, contacts), and the bounding-box dimensions. Together they distinguish compact globular folds from extended fibres or disordered chains.

Q: What known structures does this most resemble?
A: The Foldseek neighbor list gives the closest experimentally determined structures in the PDB, ranked by structural alignment. TM-score near 1 means near-identical fold; near 0.3 means only rough topology match. This is how one finds what a novel AlphaFold prediction most resembles in the solved-structure universe.

Q: Which residues are buried vs exposed?
A: SASA measures how much of the protein is reachable by solvent. It is computed by rolling a water-sized probe over the atomic surface and summing the exposed area (Å²). Per-residue SASA distinguishes core (buried, low SASA) from surface (exposed, high SASA) residues; total SASA is a whole-molecule size measure.

Q: Which residues are in helices, strands, or loops?
A: Eight-state secondary structure (DSSP): H is the canonical α-helix, G the tighter 3₁₀-helix, I the wider π-helix; E/B are β-structure, T and S are turns and bends, and '-' is everything else. DSSP derives these from the pattern of main-chain N–H···O=C hydrogen bonds, not from the sequence.

Q: Where is each backbone atom in 3D?
A: Structure coordinates are given as an mmCIF _atom_site loop: one row per atom with element, residue name, chain id, sequence number, and x/y/z position in Å. Only the four main-chain atoms per residue are included here; side chains are omitted to keep the 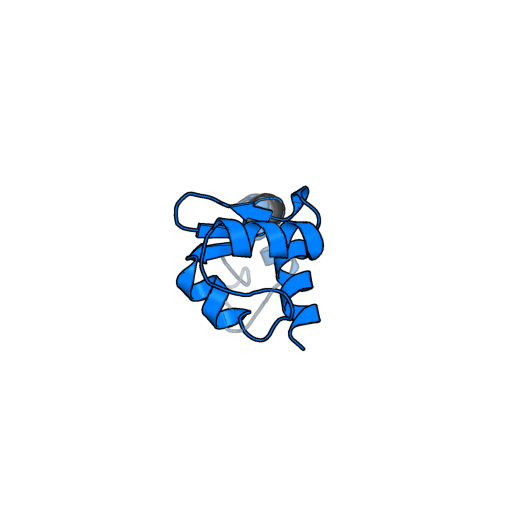record compact.

Q: What if only a Cα trace is available?
A: Three-state secondary structure (P-SEA) collapses the eight DSSP classes into helix (a), strand (b), and coil (c). P-SEA assigns these from Cα geometry alone — distances and angles — without requiring backbone oxygens, so it works on any Cα trace.

Q: What do the rendered images show?
A: The six renders are orthographic views along the three Cartesian axes in both directions. Representation (cartoon, sticks, or surface) and color scheme (sequence-rainbow or by-chain) vary across proteins so the training 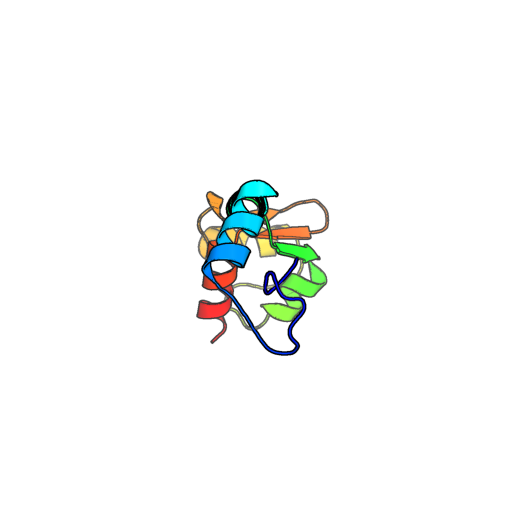set covers all the common visualization conventions.

Q: What does the local fold look like, residue by residue?
A: Foldseek's 3Di representation compresses backbone geometry into a per-residue letter drawn from a learned twenty-state alphabet. It captures the tertiary interaction pattern around each residue — which residues are packed against it in space, regardless of where they are in sequence.

Q: What do the diagnostic plots show?
A: The contact map is a binary N×N matrix image: pixel (i, j) is dark where Cα_i and Cα_j are within 8 Å and |i−j|>4. Because the |i−j|>4 filter removes local helical contacts, off-diagonal stripes parallel to the main diagonal indicate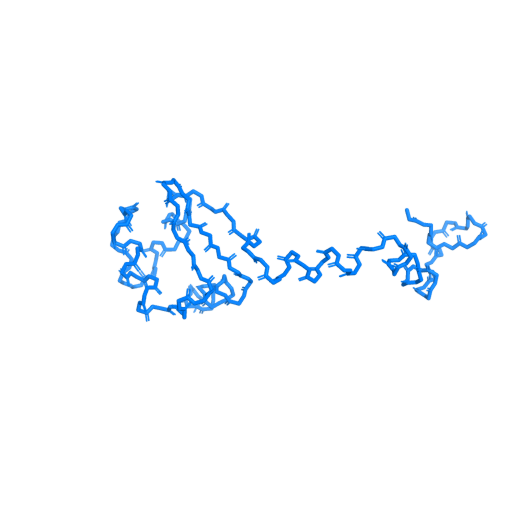 parallel β-sheets; stripes perpendicular to it indicate antiparallel β-sheets. The Ramachandran plot scatters every residue's (φ, ψ) pair against the sterically allowed regions. The PAE heatmap renders the predicted-aligned-error matrix.